Protein AF-A0A9D5EJF5-F1 (a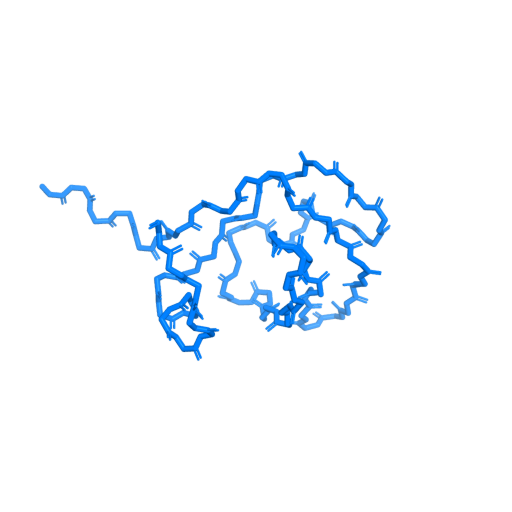fdb_monomer)

Solvent-accessible surface area (backbone atoms only — not comparable to full-atom values): 3974 Å² total; per-residue (Å²): 133,88,80,67,67,52,42,77,41,64,65,20,30,26,77,37,65,55,100,62,32,36,31,38,33,44,98,92,41,79,45,81,44,47,37,93,45,32,65,69,57,83,82,64,54,62,68,44,67,65,38,73,50,37,28,28,47,68,59,30,63,76,68,68,58,79,131

Secondary structure (DSSP, 8-state):
-----EEEEEEEEEEEE-SSEEEEEETTEEEEEEGGGBSSTTS--TT--SEEEEEEHHHHHHHT---

Mean predicted aligned error: 4.61 Å

Structure (mmCIF, N/CA/C/O backbone):
data_AF-A0A9D5EJF5-F1
#
_entry.id   AF-A0A9D5EJF5-F1
#
loop_
_atom_site.group_PDB
_atom_site.id
_atom_site.type_symbol
_atom_site.label_atom_id
_atom_site.label_alt_id
_atom_site.label_comp_id
_atom_site.label_as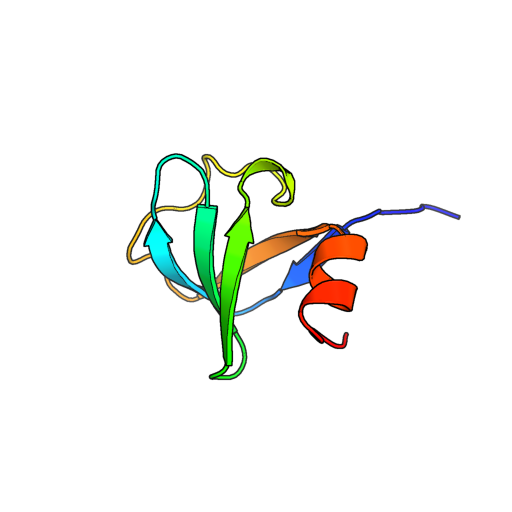ym_id
_atom_site.label_entity_id
_atom_site.label_seq_id
_atom_site.pdbx_PDB_ins_code
_atom_site.Cartn_x
_atom_site.Cartn_y
_atom_site.Cartn_z
_atom_site.occupancy
_atom_site.B_iso_or_equiv
_atom_site.auth_seq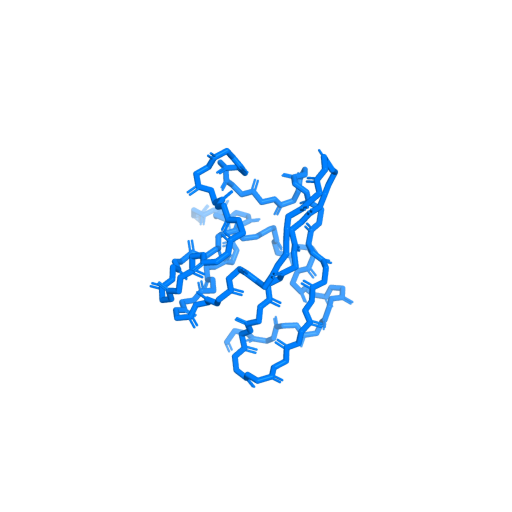_id
_atom_site.auth_comp_id
_atom_site.auth_asym_id
_atom_site.auth_atom_id
_atom_site.pdbx_PDB_model_num
ATOM 1 N N . MET A 1 1 ? -2.501 -5.741 25.716 1.00 41.44 1 MET A N 1
ATOM 2 C CA . MET A 1 1 ? -3.085 -5.723 24.363 1.00 41.44 1 MET A CA 1
ATOM 3 C C . MET A 1 1 ? -2.135 -4.916 23.501 1.00 41.44 1 MET A C 1
ATOM 5 O O . MET A 1 1 ? -2.189 -3.694 23.545 1.00 41.44 1 MET A O 1
ATOM 9 N N . SER A 1 2 ? -1.171 -5.567 22.854 1.00 44.25 2 SER A N 1
ATOM 10 C CA . SER A 1 2 ? -0.268 -4.881 21.927 1.00 44.25 2 SER A CA 1
ATOM 11 C C . SER A 1 2 ? -1.076 -4.621 20.663 1.00 44.25 2 SER A C 1
ATOM 13 O O . SER A 1 2 ? -1.248 -5.521 19.852 1.00 44.25 2 SER A O 1
ATOM 15 N N . GLN A 1 3 ? -1.702 -3.448 20.579 1.00 48.75 3 GLN A N 1
ATOM 16 C CA . GLN A 1 3 ? -2.498 -3.051 19.424 1.00 48.75 3 GLN A CA 1
ATOM 17 C C . GLN A 1 3 ? -1.528 -2.656 18.310 1.00 48.75 3 GLN A C 1
ATOM 19 O O . GLN A 1 3 ? -1.199 -1.485 18.129 1.00 48.75 3 GLN A O 1
ATOM 24 N N . SER A 1 4 ? -0.970 -3.657 17.638 1.00 62.88 4 SER A N 1
ATOM 25 C CA . SER A 1 4 ? -0.212 -3.445 16.415 1.00 62.88 4 SER A CA 1
ATOM 26 C C . SER A 1 4 ? -1.233 -3.063 15.348 1.00 62.88 4 SER A C 1
ATOM 28 O O . SER A 1 4 ? -1.862 -3.940 14.780 1.00 62.88 4 SER A O 1
ATOM 30 N N . GLY A 1 5 ? -1.449 -1.761 15.127 1.00 82.81 5 GLY A N 1
ATOM 31 C CA . GLY A 1 5 ? -2.435 -1.222 14.172 1.00 82.81 5 GLY A CA 1
ATOM 32 C C . GLY A 1 5 ? -2.132 -1.504 12.693 1.00 82.81 5 GLY A C 1
ATOM 33 O O . GLY A 1 5 ? -2.546 -0.736 11.822 1.00 82.81 5 GLY A O 1
ATOM 34 N N . TYR A 1 6 ? -1.346 -2.547 12.425 1.00 87.12 6 TYR A N 1
ATOM 35 C CA . TYR A 1 6 ? -0.837 -2.931 11.123 1.00 87.12 6 TYR A CA 1
ATOM 36 C C . TYR A 1 6 ? -1.077 -4.422 10.876 1.00 87.12 6 TYR A C 1
ATOM 38 O O . TYR A 1 6 ? -0.838 -5.257 11.746 1.00 87.12 6 TYR A O 1
ATOM 46 N N . VAL A 1 7 ? -1.508 -4.723 9.659 1.00 89.88 7 VAL A N 1
ATOM 47 C CA . VAL A 1 7 ? -1.637 -6.046 9.059 1.00 89.88 7 VAL A CA 1
ATOM 48 C C . VAL A 1 7 ? -0.413 -6.294 8.187 1.00 89.88 7 VAL A C 1
ATOM 50 O O . VAL A 1 7 ? 0.002 -5.416 7.430 1.00 89.88 7 VAL A O 1
ATOM 53 N N . HIS A 1 8 ? 0.168 -7.483 8.292 1.00 91.06 8 HIS A N 1
ATOM 54 C CA . HIS A 1 8 ? 1.337 -7.883 7.517 1.00 91.06 8 HIS A CA 1
ATOM 55 C C . HIS A 1 8 ? 0.890 -8.790 6.375 1.00 91.06 8 HIS A C 1
ATOM 57 O O . HIS A 1 8 ? 0.372 -9.873 6.620 1.00 91.06 8 HIS A O 1
ATOM 63 N N . LEU A 1 9 ? 1.076 -8.326 5.145 1.00 90.00 9 LEU A N 1
ATOM 64 C CA . LEU A 1 9 ? 0.838 -9.095 3.931 1.00 90.00 9 LEU A CA 1
ATOM 65 C C . LEU A 1 9 ? 2.155 -9.751 3.527 1.00 90.00 9 LEU A C 1
ATOM 67 O O . LEU A 1 9 ? 3.116 -9.041 3.233 1.00 90.00 9 LEU A O 1
ATOM 71 N N . GLU A 1 10 ? 2.225 -11.075 3.570 1.00 91.56 10 GLU A N 1
ATOM 72 C CA . GLU A 1 10 ? 3.410 -11.850 3.180 1.00 91.56 10 GLU A CA 1
ATOM 73 C C . GLU A 1 10 ? 3.381 -12.158 1.672 1.00 91.56 10 GLU A C 1
ATOM 75 O O . GLU A 1 10 ? 2.361 -11.956 1.025 1.00 91.56 10 GLU A O 1
ATOM 80 N N . ASP A 1 11 ? 4.508 -12.569 1.080 1.00 92.19 11 ASP A N 1
ATOM 81 C CA . ASP A 1 11 ? 4.594 -12.956 -0.343 1.00 92.19 11 ASP A CA 1
ATOM 82 C C . ASP A 1 11 ? 3.990 -11.937 -1.343 1.00 92.19 11 ASP A C 1
ATOM 84 O O . ASP A 1 11 ? 3.387 -12.291 -2.359 1.00 92.19 11 ASP A O 1
ATOM 88 N N . CYS A 1 12 ? 4.158 -10.640 -1.069 1.00 92.38 12 CYS A N 1
ATOM 89 C CA . CYS A 1 12 ? 3.644 -9.577 -1.926 1.00 92.38 12 CYS A CA 1
ATOM 90 C C . CYS A 1 12 ? 4.594 -9.238 -3.075 1.00 92.38 12 CYS A C 1
ATOM 92 O O . CYS A 1 12 ? 5.812 -9.193 -2.897 1.00 92.38 12 CYS A O 1
ATOM 94 N N . ASN A 1 13 ? 4.017 -8.854 -4.215 1.00 94.06 13 ASN A N 1
ATOM 95 C CA . ASN A 1 13 ? 4.756 -8.296 -5.346 1.00 94.06 13 ASN A CA 1
ATOM 96 C C . ASN A 1 13 ? 4.412 -6.816 -5.541 1.00 94.06 13 ASN A C 1
ATOM 98 O O . ASN A 1 13 ? 3.241 -6.433 -5.633 1.00 94.06 13 ASN A O 1
ATOM 102 N N . ILE A 1 14 ? 5.429 -5.968 -5.646 1.00 94.75 14 ILE A N 1
ATOM 103 C CA . ILE A 1 14 ? 5.278 -4.542 -5.912 1.00 94.75 14 ILE A CA 1
ATOM 104 C C . ILE A 1 14 ? 5.236 -4.327 -7.422 1.00 94.75 14 ILE A C 1
ATOM 106 O O . ILE A 1 14 ? 6.250 -4.148 -8.092 1.00 94.75 14 ILE A O 1
ATOM 110 N N . VAL A 1 15 ? 4.027 -4.324 -7.976 1.00 94.75 15 VAL A N 1
ATOM 111 C CA . VAL A 1 15 ? 3.798 -4.196 -9.423 1.00 94.75 15 VAL A CA 1
ATOM 112 C C . VAL A 1 15 ? 4.177 -2.808 -9.928 1.00 94.75 15 VAL A C 1
ATOM 114 O O . VAL A 1 15 ? 4.615 -2.651 -11.066 1.00 94.75 15 VAL A O 1
ATOM 117 N N . ARG A 1 16 ? 3.927 -1.780 -9.111 1.00 93.81 16 ARG A N 1
ATOM 118 C CA . ARG A 1 16 ? 4.156 -0.387 -9.488 1.00 93.81 16 ARG A CA 1
ATOM 119 C C . ARG A 1 16 ? 4.311 0.507 -8.275 1.00 93.81 16 ARG A C 1
ATOM 121 O O . ARG A 1 16 ? 3.584 0.359 -7.295 1.00 93.81 16 ARG A O 1
ATOM 128 N N . GLU A 1 17 ? 5.155 1.519 -8.389 1.00 94.19 17 GLU A N 1
ATOM 129 C CA . GLU A 1 17 ? 5.302 2.547 -7.364 1.00 94.19 17 GLU A CA 1
ATOM 130 C C . GLU A 1 17 ? 4.941 3.933 -7.913 1.00 94.19 17 GLU A C 1
ATOM 132 O O . GLU A 1 17 ? 5.209 4.285 -9.061 1.00 94.19 17 GLU A O 1
ATOM 137 N N . THR A 1 18 ? 4.303 4.751 -7.080 1.00 93.50 18 THR A N 1
ATOM 138 C CA . THR A 1 18 ? 4.107 6.179 -7.339 1.00 93.50 18 THR A CA 1
ATOM 139 C C . THR A 1 18 ? 4.579 6.991 -6.139 1.00 93.50 18 THR A C 1
ATOM 141 O O . THR A 1 18 ? 4.831 6.462 -5.056 1.00 93.50 18 THR A O 1
ATOM 144 N N . SER A 1 19 ? 4.626 8.314 -6.291 1.00 92.00 19 SER A N 1
ATOM 145 C CA . SER A 1 19 ? 4.984 9.215 -5.192 1.00 92.00 19 SER A CA 1
ATOM 146 C C . SER A 1 19 ? 4.050 9.119 -3.978 1.00 92.00 19 SER A C 1
ATOM 148 O O . SER A 1 19 ? 4.482 9.425 -2.870 1.00 92.00 19 SER A O 1
ATOM 150 N N . ALA A 1 20 ? 2.794 8.691 -4.157 1.00 93.75 20 ALA A N 1
ATOM 151 C CA . ALA A 1 20 ? 1.779 8.690 -3.100 1.00 93.75 20 ALA A CA 1
ATOM 152 C C . ALA A 1 20 ? 1.276 7.295 -2.698 1.00 93.75 20 ALA A C 1
ATOM 154 O O . ALA A 1 20 ? 0.736 7.135 -1.602 1.00 93.75 20 ALA A O 1
ATOM 155 N N . ALA A 1 21 ? 1.423 6.290 -3.558 1.00 94.19 21 ALA A N 1
ATOM 156 C CA . ALA A 1 21 ? 0.873 4.955 -3.347 1.00 94.19 21 ALA A CA 1
ATOM 157 C C . ALA A 1 21 ? 1.731 3.874 -4.008 1.00 94.19 21 ALA A C 1
ATOM 159 O O . ALA A 1 21 ? 2.453 4.142 -4.970 1.00 94.19 21 ALA A O 1
ATOM 160 N N . VAL A 1 22 ? 1.596 2.652 -3.508 1.00 94.06 22 VAL A N 1
ATOM 161 C CA . VAL A 1 22 ? 2.249 1.449 -4.019 1.00 94.06 22 VAL A CA 1
ATOM 162 C C . VAL A 1 22 ? 1.171 0.486 -4.507 1.00 94.06 22 VAL A C 1
ATOM 164 O O . VAL A 1 22 ? 0.129 0.330 -3.865 1.00 94.06 22 VAL A O 1
ATOM 167 N N . TRP A 1 23 ? 1.392 -0.117 -5.669 1.00 94.88 23 TRP A N 1
ATOM 168 C CA . TRP A 1 23 ? 0.533 -1.150 -6.221 1.00 94.88 23 TRP A CA 1
ATOM 169 C C . TRP A 1 23 ? 1.070 -2.511 -5.801 1.00 94.88 23 TRP A C 1
ATOM 171 O O . TRP A 1 23 ? 2.077 -2.978 -6.328 1.00 94.88 23 TRP A O 1
ATOM 181 N N . VAL A 1 24 ? 0.377 -3.122 -4.849 1.00 93.62 24 VAL A N 1
ATOM 182 C CA . VAL A 1 24 ? 0.731 -4.413 -4.269 1.00 93.62 24 VAL A CA 1
ATOM 183 C C . VAL A 1 24 ? -0.158 -5.493 -4.880 1.00 93.62 24 VAL A C 1
ATOM 185 O O . VAL A 1 24 ? -1.377 -5.319 -4.978 1.00 93.62 24 VAL A O 1
ATOM 188 N N . GLU A 1 25 ? 0.451 -6.588 -5.316 1.00 93.44 25 GLU A N 1
ATOM 189 C CA . GLU A 1 25 ? -0.225 -7.834 -5.658 1.00 93.44 25 GLU A CA 1
ATOM 190 C C . GLU A 1 25 ? -0.018 -8.843 -4.522 1.00 93.44 25 GLU A C 1
ATOM 192 O O . GLU A 1 25 ? 1.117 -9.107 -4.136 1.00 93.44 25 GLU A O 1
ATOM 197 N N . HIS A 1 26 ? -1.117 -9.364 -3.981 1.00 90.69 26 HIS A N 1
ATOM 198 C CA . HIS A 1 26 ? -1.171 -10.316 -2.869 1.00 90.69 26 HIS A CA 1
ATOM 199 C C . HIS A 1 26 ? -2.300 -11.313 -3.150 1.00 90.69 26 HIS A C 1
ATOM 201 O O . HIS A 1 26 ? -3.398 -10.888 -3.512 1.00 90.69 26 HIS A O 1
ATOM 207 N N . ASP A 1 27 ? -2.042 -12.620 -3.053 1.00 87.50 27 ASP A N 1
ATOM 208 C CA . ASP A 1 27 ? -3.010 -13.692 -3.367 1.00 87.50 27 ASP A CA 1
ATOM 209 C C . ASP A 1 27 ? -3.699 -13.561 -4.743 1.00 87.50 27 ASP A C 1
ATOM 211 O O . ASP A 1 27 ? -4.872 -13.888 -4.934 1.00 87.50 27 ASP A O 1
ATOM 215 N N . GLY A 1 28 ? -2.979 -13.034 -5.738 1.00 85.69 28 GLY A N 1
ATOM 216 C CA . GLY A 1 28 ? -3.522 -12.775 -7.077 1.00 85.69 28 GLY A CA 1
ATOM 217 C C . GLY A 1 28 ? -4.515 -11.605 -7.147 1.00 85.69 28 GLY A C 1
ATOM 218 O O . GLY A 1 28 ? -5.043 -11.308 -8.223 1.00 8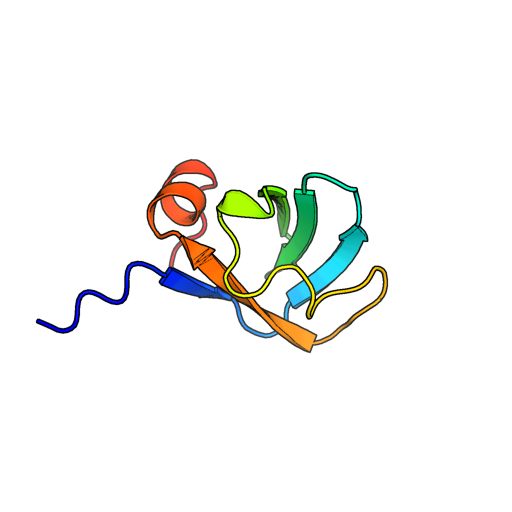5.69 28 GLY A O 1
ATOM 219 N N . LEU A 1 29 ? -4.749 -10.909 -6.032 1.00 89.19 29 LEU A N 1
ATOM 220 C CA . LEU A 1 29 ? -5.485 -9.656 -5.966 1.00 89.19 29 LEU A CA 1
ATOM 221 C C . LEU A 1 29 ? -4.532 -8.469 -5.997 1.00 89.19 29 LEU A C 1
ATOM 223 O O . LEU A 1 29 ? -3.376 -8.533 -5.593 1.00 89.19 29 LEU A O 1
ATOM 227 N N . ARG A 1 30 ? -5.032 -7.352 -6.518 1.00 91.31 30 ARG A N 1
ATOM 228 C CA . ARG A 1 30 ? -4.239 -6.169 -6.844 1.00 91.31 30 ARG A CA 1
ATOM 229 C C . ARG A 1 30 ? -4.816 -4.950 -6.153 1.00 91.31 30 ARG A C 1
ATOM 231 O O . ARG A 1 30 ? -5.919 -4.515 -6.485 1.00 91.31 30 ARG A O 1
ATOM 238 N N . HIS A 1 31 ? -4.041 -4.348 -5.257 1.00 91.12 31 HIS A N 1
ATOM 239 C CA . HIS A 1 31 ? -4.488 -3.229 -4.439 1.00 91.12 31 HIS A CA 1
ATOM 240 C C . HIS A 1 31 ? -3.528 -2.044 -4.526 1.00 91.12 31 HIS A C 1
ATOM 242 O O . HIS A 1 31 ? -2.318 -2.169 -4.363 1.00 91.12 31 HIS A O 1
ATOM 248 N N . TRP A 1 32 ? -4.094 -0.856 -4.737 1.00 93.62 32 TRP A N 1
ATOM 249 C CA . TRP A 1 32 ? -3.382 0.393 -4.493 1.00 93.62 32 TRP A CA 1
ATOM 250 C C . TRP A 1 32 ? -3.445 0.730 -3.010 1.00 93.62 32 TRP A C 1
ATOM 252 O O . TRP A 1 32 ? -4.533 1.007 -2.486 1.00 93.62 32 TRP A O 1
ATOM 262 N N . ILE A 1 33 ? -2.280 0.737 -2.370 1.00 93.19 33 ILE A N 1
ATOM 263 C CA . ILE A 1 33 ? -2.116 1.080 -0.964 1.00 93.19 33 ILE A CA 1
ATOM 264 C C . ILE A 1 33 ? -1.395 2.433 -0.868 1.00 93.19 33 ILE A C 1
ATOM 266 O O . ILE A 1 33 ? -0.280 2.580 -1.374 1.00 93.19 33 ILE A O 1
ATOM 270 N N . PRO A 1 34 ? -2.010 3.460 -0.256 1.00 94.38 34 PRO A N 1
ATOM 271 C CA . PRO A 1 34 ? -1.346 4.739 -0.036 1.00 94.38 34 PRO A CA 1
ATOM 272 C C . PRO A 1 34 ? -0.114 4.572 0.853 1.00 94.38 34 PRO A C 1
ATOM 274 O O . PRO A 1 34 ? -0.187 3.902 1.879 1.00 94.38 34 PRO A O 1
ATOM 277 N N . LYS A 1 35 ? 0.985 5.261 0.536 1.00 93.06 35 LYS A N 1
ATOM 278 C CA . LYS A 1 35 ? 2.222 5.219 1.333 1.00 93.06 35 LYS A CA 1
ATOM 279 C C . LYS A 1 35 ? 2.017 5.665 2.781 1.00 93.06 35 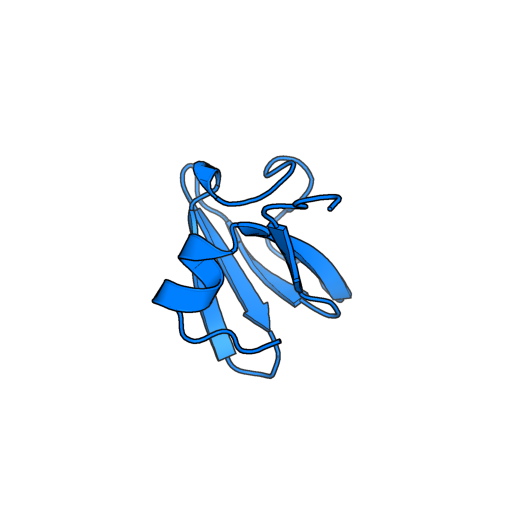LYS A C 1
ATOM 281 O O . LYS A 1 35 ? 2.704 5.187 3.669 1.00 93.06 35 LYS A O 1
ATOM 286 N N . SER A 1 36 ? 1.041 6.540 3.034 1.00 93.38 36 SER A N 1
ATOM 287 C CA . SER A 1 36 ? 0.661 6.958 4.391 1.00 93.38 36 SER A CA 1
ATOM 288 C C . SER A 1 36 ? 0.019 5.848 5.230 1.00 93.38 36 SER A C 1
ATOM 290 O O . SER A 1 36 ? -0.134 6.025 6.433 1.00 93.38 36 SER A O 1
ATOM 292 N N . GLN A 1 37 ? -0.391 4.746 4.600 1.00 93.38 37 GLN A N 1
ATOM 293 C CA . GLN A 1 37 ? -0.989 3.572 5.235 1.00 93.38 37 GLN A CA 1
ATOM 294 C C . GLN A 1 37 ? -0.050 2.358 5.219 1.00 93.38 37 GLN A C 1
ATOM 296 O O . GLN A 1 37 ? -0.479 1.275 5.596 1.00 93.38 37 GLN A O 1
ATOM 301 N N . ILE A 1 38 ? 1.200 2.520 4.773 1.00 92.19 38 ILE A N 1
ATOM 302 C CA . ILE A 1 38 ? 2.225 1.472 4.742 1.00 92.19 38 ILE A CA 1
ATOM 303 C C . ILE A 1 38 ? 3.267 1.804 5.809 1.00 92.19 38 ILE A C 1
ATOM 305 O O . ILE A 1 38 ? 3.677 2.959 5.936 1.00 92.19 38 ILE A O 1
ATOM 309 N N . ALA A 1 39 ? 3.719 0.811 6.568 1.00 90.69 39 ALA A N 1
ATOM 310 C CA . ALA A 1 39 ? 4.868 0.986 7.445 1.00 90.69 39 ALA A CA 1
ATOM 311 C C . ALA A 1 39 ? 6.147 1.029 6.599 1.00 90.69 39 ALA A C 1
ATOM 313 O O . ALA A 1 39 ? 6.378 0.142 5.786 1.00 90.69 39 ALA A O 1
ATOM 314 N N . ASN A 1 40 ? 6.978 2.054 6.798 1.00 87.25 40 ASN A N 1
ATOM 315 C CA . ASN A 1 40 ? 8.239 2.248 6.068 1.00 87.25 40 ASN A CA 1
ATOM 316 C C . ASN A 1 40 ? 8.084 2.181 4.531 1.00 87.25 40 ASN A C 1
ATOM 318 O O . ASN A 1 40 ? 8.737 1.384 3.865 1.00 87.25 40 ASN A O 1
ATOM 322 N N . PRO A 1 41 ? 7.271 3.060 3.915 1.00 86.62 41 PRO A N 1
ATOM 323 C CA . PRO A 1 41 ? 6.996 3.028 2.475 1.00 86.62 41 PRO A CA 1
ATOM 324 C C . PRO A 1 41 ? 8.212 3.320 1.573 1.00 86.62 41 PRO A C 1
ATOM 326 O O . PRO A 1 41 ? 8.055 3.362 0.356 1.00 86.62 41 PRO A O 1
ATOM 329 N N . GLY A 1 42 ? 9.381 3.619 2.150 1.00 86.06 42 GLY A N 1
ATOM 330 C CA . GLY A 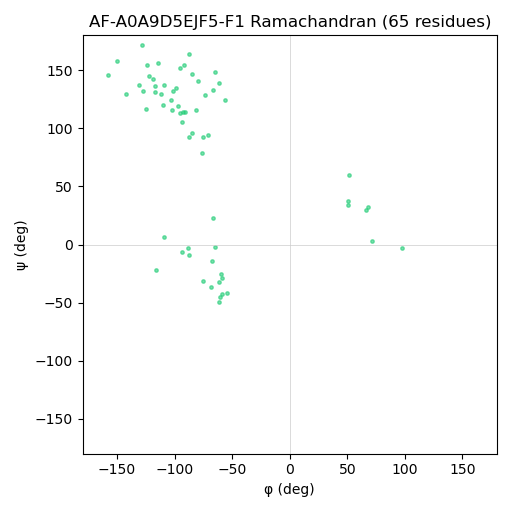1 42 ? 10.642 3.806 1.429 1.00 86.06 42 GLY A CA 1
ATOM 331 C C . GLY A 1 42 ? 11.426 2.512 1.205 1.00 86.06 42 GLY A C 1
ATOM 332 O O . GLY A 1 42 ? 12.392 2.541 0.451 1.00 86.06 42 GLY A O 1
ATOM 333 N N . ASP A 1 43 ? 11.008 1.407 1.828 1.00 87.50 43 ASP A N 1
ATOM 334 C CA . ASP A 1 43 ? 11.681 0.106 1.727 1.00 87.50 43 ASP A CA 1
ATOM 335 C C . ASP A 1 43 ? 11.182 -0.728 0.533 1.00 87.50 43 ASP A C 1
ATOM 337 O O . ASP A 1 43 ? 11.706 -1.809 0.285 1.00 87.50 43 ASP A O 1
ATOM 341 N N . TYR A 1 44 ? 10.185 -0.233 -0.209 1.00 89.12 44 TYR A N 1
ATOM 342 C CA . TYR A 1 44 ? 9.549 -0.934 -1.327 1.00 89.12 44 TYR A CA 1
ATOM 343 C C . TYR A 1 44 ? 9.775 -0.184 -2.637 1.00 89.12 44 TYR A C 1
ATOM 345 O O . TYR A 1 44 ? 9.510 1.018 -2.708 1.00 89.12 44 TYR A O 1
ATOM 353 N N . SER A 1 45 ? 10.202 -0.906 -3.669 1.00 90.81 45 SER A N 1
ATOM 354 C CA . SER A 1 45 ? 10.432 -0.402 -5.024 1.00 90.81 45 SER A CA 1
ATOM 355 C C . SER A 1 45 ? 9.622 -1.182 -6.062 1.00 90.81 45 SER A C 1
ATOM 357 O O . SER A 1 45 ? 9.269 -2.343 -5.870 1.00 90.81 45 SER A O 1
ATOM 359 N N . GLU A 1 46 ? 9.321 -0.543 -7.194 1.00 93.56 46 GLU A N 1
ATOM 360 C CA . GLU A 1 46 ? 8.708 -1.221 -8.344 1.00 93.56 46 GLU A CA 1
ATOM 361 C C . GLU A 1 46 ? 9.555 -2.418 -8.808 1.00 93.56 46 GLU A C 1
ATOM 363 O O . GLU A 1 46 ? 10.730 -2.261 -9.139 1.00 93.56 46 GLU A O 1
ATOM 368 N N . GLY A 1 47 ? 8.933 -3.598 -8.869 1.00 92.94 47 GLY A N 1
ATOM 369 C CA . GLY A 1 47 ? 9.570 -4.855 -9.257 1.00 92.94 47 GLY A CA 1
ATOM 370 C C . GLY A 1 47 ? 10.028 -5.736 -8.093 1.00 92.94 47 GLY A C 1
ATOM 371 O O . GLY A 1 47 ? 10.496 -6.839 -8.359 1.00 92.94 47 GLY A O 1
ATOM 372 N N . ASP A 1 48 ? 9.890 -5.300 -6.838 1.00 92.88 48 ASP A N 1
ATOM 373 C CA . ASP A 1 48 ? 10.178 -6.160 -5.685 1.00 92.88 48 ASP A CA 1
ATOM 374 C C . ASP A 1 48 ? 9.173 -7.323 -5.607 1.00 92.88 48 ASP A C 1
ATOM 376 O O . ASP A 1 48 ? 7.961 -7.119 -5.699 1.00 92.88 48 ASP A O 1
ATOM 380 N N . GLU A 1 49 ? 9.673 -8.542 -5.411 1.00 94.06 49 GLU A N 1
ATOM 381 C CA . GLU A 1 49 ? 8.880 -9.777 -5.343 1.00 94.06 49 GLU A CA 1
ATOM 382 C C . GLU A 1 49 ? 9.102 -10.488 -4.002 1.00 94.06 49 GLU A C 1
ATOM 384 O O . GLU A 1 49 ? 10.210 -10.477 -3.460 1.00 94.06 49 GLU A O 1
ATOM 389 N N . GLY A 1 50 ? 8.056 -11.128 -3.469 1.00 91.44 50 GLY A N 1
ATOM 390 C CA . GLY A 1 50 ? 8.132 -11.900 -2.221 1.00 91.44 50 GLY A CA 1
ATOM 391 C C . GLY A 1 50 ? 8.419 -11.060 -0.969 1.00 91.44 50 GLY A C 1
ATOM 392 O O . GLY A 1 50 ? 9.055 -11.544 -0.032 1.00 91.44 50 GLY A O 1
ATOM 393 N N . VAL A 1 51 ? 8.000 -9.791 -0.950 1.00 93.00 51 VAL A N 1
ATOM 394 C CA . VAL A 1 51 ? 8.215 -8.884 0.189 1.00 93.00 51 VAL A CA 1
ATOM 395 C C . VAL A 1 51 ? 7.047 -8.921 1.171 1.00 93.00 51 VAL A C 1
ATOM 397 O O . VAL A 1 51 ? 5.908 -9.179 0.794 1.00 93.00 51 VAL A O 1
ATOM 400 N N . THR A 1 52 ? 7.308 -8.601 2.439 1.00 93.38 52 THR A N 1
ATOM 401 C CA . THR A 1 52 ? 6.242 -8.410 3.430 1.00 93.38 52 THR A CA 1
ATOM 402 C C . THR A 1 52 ? 5.822 -6.945 3.463 1.00 93.38 52 THR A C 1
ATOM 404 O O . THR A 1 52 ? 6.603 -6.089 3.890 1.00 93.38 52 THR A O 1
ATOM 407 N N . VAL A 1 53 ? 4.590 -6.632 3.054 1.00 91.75 53 VAL A N 1
ATOM 408 C CA . VAL A 1 53 ? 4.038 -5.271 3.133 1.00 91.75 53 VAL A CA 1
ATOM 409 C C . VAL A 1 53 ? 3.194 -5.126 4.387 1.00 91.75 53 VAL A C 1
ATOM 411 O O . VAL A 1 53 ? 2.183 -5.797 4.560 1.00 91.75 53 VAL A O 1
ATOM 414 N N . SER A 1 54 ? 3.589 -4.208 5.264 1.00 93.00 54 SER A N 1
ATOM 415 C CA . SER A 1 54 ? 2.823 -3.916 6.477 1.00 93.00 54 SER A CA 1
ATOM 416 C C . SER A 1 54 ? 1.899 -2.728 6.230 1.00 93.00 54 SER A C 1
ATOM 418 O O . SER A 1 54 ? 2.378 -1.612 6.029 1.00 93.00 54 SER A O 1
ATOM 420 N N . ILE A 1 55 ? 0.589 -2.948 6.237 1.00 92.44 55 ILE A N 1
ATOM 421 C CA . ILE A 1 55 ? -0.443 -1.939 5.960 1.00 92.44 55 ILE A CA 1
ATOM 422 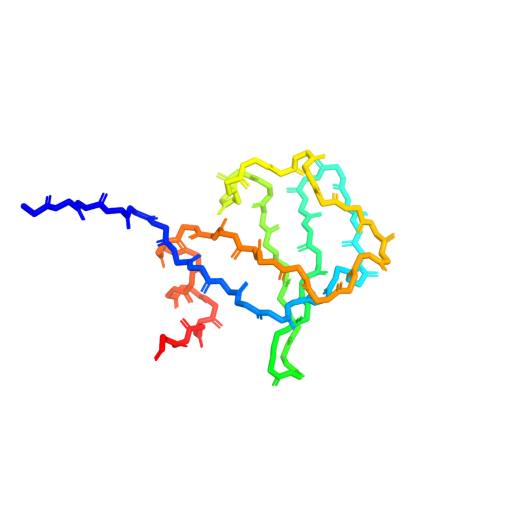C C . ILE A 1 55 ? -1.290 -1.668 7.201 1.00 92.44 55 ILE A C 1
ATOM 424 O O . ILE A 1 55 ? -1.362 -2.518 8.073 1.00 92.44 55 ILE A O 1
ATOM 428 N N . THR A 1 56 ? -1.940 -0.513 7.330 1.00 92.69 56 THR A N 1
ATOM 429 C CA . THR A 1 56 ? -2.841 -0.265 8.472 1.00 92.69 56 THR A CA 1
ATOM 430 C C . THR A 1 56 ? -4.062 -1.196 8.449 1.00 92.69 56 THR A C 1
ATOM 432 O O . THR A 1 56 ? -4.568 -1.540 7.382 1.00 92.69 56 THR A O 1
ATOM 435 N N . GLU A 1 57 ? -4.592 -1.568 9.619 1.00 90.25 57 GLU A N 1
ATOM 436 C CA . GLU A 1 57 ? -5.830 -2.375 9.704 1.00 90.25 57 GLU A CA 1
ATOM 437 C C . GLU A 1 57 ? -6.983 -1.720 8.926 1.00 90.25 57 GLU 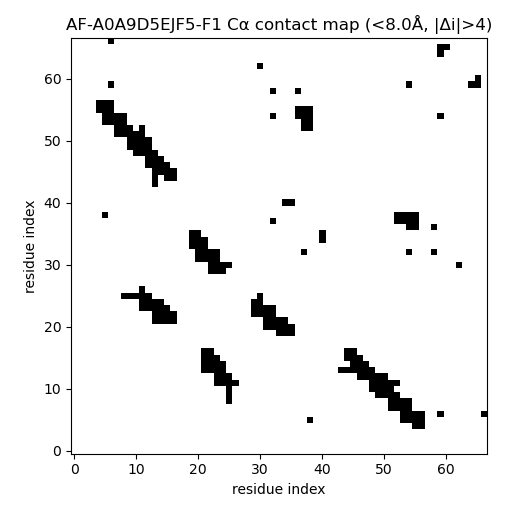A C 1
ATOM 439 O O . GLU A 1 57 ? -7.672 -2.368 8.145 1.00 90.25 57 GLU A O 1
ATOM 444 N N . TRP A 1 58 ? -7.110 -0.396 9.036 1.00 89.31 58 TRP A N 1
ATOM 445 C CA . TRP A 1 58 ? -8.147 0.366 8.345 1.00 89.31 58 TRP A CA 1
ATOM 446 C C . TRP A 1 58 ? -8.102 0.211 6.818 1.00 89.31 58 TRP A C 1
ATOM 448 O O . TRP A 1 58 ? -9.153 0.090 6.183 1.00 89.31 58 TRP A O 1
ATOM 458 N N . ILE A 1 59 ? -6.908 0.232 6.204 1.00 90.38 59 ILE A N 1
ATOM 459 C CA . ILE A 1 59 ? -6.811 0.064 4.748 1.00 90.38 59 ILE A CA 1
ATOM 460 C C . ILE A 1 59 ? -7.033 -1.396 4.344 1.00 90.38 59 ILE A C 1
ATOM 462 O O . ILE A 1 59 ? -7.607 -1.627 3.281 1.00 90.38 59 ILE A O 1
ATOM 466 N N . ALA A 1 60 ? -6.654 -2.361 5.188 1.00 89.81 60 ALA A N 1
ATOM 467 C CA . ALA A 1 60 ? -6.963 -3.773 4.969 1.00 89.81 60 ALA A CA 1
ATOM 468 C C . ALA A 1 60 ? -8.484 -4.003 4.948 1.00 89.81 60 ALA A C 1
ATOM 470 O O . ALA A 1 60 ? -9.012 -4.514 3.960 1.00 89.81 60 ALA A O 1
ATOM 471 N N . GLU A 1 61 ? -9.207 -3.491 5.950 1.00 88.81 61 GLU A N 1
ATOM 472 C CA . GLU A 1 61 ? -10.673 -3.564 6.028 1.00 88.81 61 GLU A C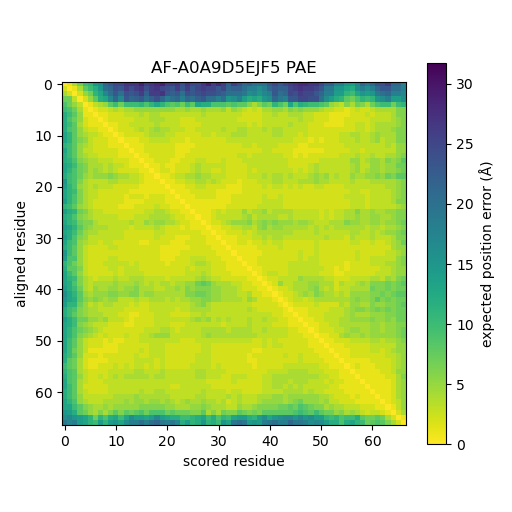A 1
ATOM 473 C C . GLU A 1 61 ? -11.352 -2.867 4.839 1.00 88.81 61 GLU A C 1
ATOM 475 O O . GLU A 1 61 ? -12.252 -3.421 4.210 1.00 88.81 61 GLU A O 1
ATOM 480 N N . GLN A 1 62 ? -10.892 -1.666 4.468 1.00 89.19 62 GLN A N 1
ATOM 481 C CA . GLN A 1 62 ? -11.411 -0.924 3.307 1.00 89.19 62 GLN A CA 1
ATOM 482 C C . GLN A 1 62 ? -11.225 -1.666 1.980 1.00 89.19 62 GLN A C 1
ATOM 484 O O . GLN A 1 62 ? -12.010 -1.483 1.047 1.00 89.19 62 GLN A O 1
ATOM 489 N N . LYS A 1 63 ? -10.152 -2.450 1.857 1.00 85.00 63 LYS A N 1
ATOM 490 C CA . LYS A 1 63 ? -9.813 -3.185 0.635 1.00 85.00 63 LYS A CA 1
ATOM 491 C C . LYS A 1 63 ? -10.354 -4.614 0.628 1.00 85.00 63 LYS A C 1
ATOM 493 O O . LYS A 1 63 ? -10.263 -5.249 -0.421 1.00 85.00 63 LYS A O 1
ATOM 498 N N . GLY A 1 64 ? -10.934 -5.077 1.737 1.00 84.00 64 GLY A N 1
ATOM 499 C CA . GLY A 1 64 ? -11.387 -6.457 1.904 1.00 84.00 64 GLY A CA 1
ATOM 500 C C . GLY A 1 64 ? -10.228 -7.450 1.948 1.00 84.00 64 GLY A C 1
ATOM 501 O O . GLY A 1 64 ? -10.364 -8.557 1.441 1.00 84.00 64 GLY A O 1
ATOM 502 N N . ILE A 1 65 ? -9.078 -7.029 2.476 1.00 80.94 65 ILE A N 1
ATOM 503 C CA . ILE A 1 65 ? -7.924 -7.903 2.674 1.00 80.94 65 ILE A CA 1
ATOM 504 C C . ILE A 1 65 ? -8.144 -8.598 4.020 1.00 80.94 65 ILE A C 1
ATOM 506 O O . ILE A 1 65 ? -7.930 -7.998 5.074 1.00 80.94 65 ILE A O 1
ATOM 510 N N . GLU A 1 66 ? -8.693 -9.809 3.968 1.00 65.88 66 GLU A N 1
ATOM 511 C CA . GLU A 1 66 ? -8.948 -10.639 5.147 1.00 65.88 66 GLU A CA 1
ATOM 512 C C . GLU A 1 66 ? -7.650 -11.331 5.598 1.00 65.88 66 GLU A C 1
ATOM 514 O O . GLU A 1 66 ? -6.837 -11.729 4.765 1.00 65.88 66 GLU A O 1
ATOM 519 N N . LEU A 1 67 ? -7.461 -11.402 6.921 1.00 58.47 67 LEU A N 1
ATOM 520 C CA . LEU A 1 67 ? -6.326 -12.030 7.614 1.00 58.47 67 LEU A CA 1
ATOM 521 C C . LEU A 1 67 ? -6.330 -13.559 7.501 1.00 58.47 67 LEU A C 1
ATOM 523 O O . LEU A 1 67 ? -7.432 -14.148 7.615 1.00 58.47 67 LEU A O 1
#

pLDDT: mean 87.69, std 11.45, range [41.44, 94.88]

Nearest PDB structures (foldseek):
  7pkq-assembly1_a  TM=6.918E-01  e=8.063E-01  Chlamydomonas reinhardtii
  8zx1-assembly1_D  TM=5.280E-01  e=1.020E+00  Escherichia coli
  2of1-assembly1_A  TM=6.104E-01  e=1.730E+00  Staphylococcus aureus
  2f0n-assembly1_A  TM=5.479E-01  e=1.451E+00  Staphylococcus aureus
  8qma-assembly1_A  TM=4.950E-01  e=2.321E+00  Sinapis alba

Foldseek 3Di:
DPPPQKDKQFFWAFQDDDPFWTWIQGPNDTDTAGCVQWDPSVVDDHGDGGDITIGGPVVCVVVVVDD

Sequence (67 aa):
MSQSGYVHLEDCNIVRETSAAVWVEHDGLRHWIPKSQIANPGDYSEGDEGVTVSITEWIAEQKGIEL

Radius of gyration: 10.99 Å; Cα contacts (8 Å, |Δi|>4): 120; chains: 1; bounding box: 23×23×34 Å